Protein AF-A0A9W8HNP8-F1 (afdb_monomer_lite)

Sequence (176 aa):
RTLPKGCVAVSHQKARLRTKGNRPPKIVFPEDRLRREFYKNHPFETHRPRILMELTGKTNQDWKQLTDGTGQVTGENVIRYQYYLMQDKGMTKEAAYAQATQEFYAFRAREDAERKTAQQEARFYGARMLEKPFSARMLRLEEREIHRSTKVFIARAQEQQIRETAPDGLQPNVRK

InterPro domains:
  IPR016939 Small ribosomal subunit protein mS23, fungi [PF13741] (15-159)
  IPR016939 Small ribosomal subunit protein mS23, fungi [PTHR37799] (13-166)

pLDDT: mean 84.48, std 14.29, range [47.72, 97.44]

Structure (mmCIF, N/CA/C/O backbone):
data_AF-A0A9W8HNP8-F1
#
_entry.id   AF-A0A9W8HNP8-F1
#
loop_
_atom_site.group_PDB
_atom_site.id
_atom_site.type_symbol
_atom_site.label_atom_id
_atom_site.label_alt_id
_atom_site.label_comp_id
_atom_site.label_asym_id
_atom_site.label_entity_id
_atom_site.label_seq_id
_atom_site.pdbx_PDB_ins_code
_atom_site.Cartn_x
_atom_site.Cartn_y
_atom_site.Cartn_z
_atom_site.occupancy
_atom_site.B_iso_or_equiv
_atom_site.auth_seq_id
_atom_site.auth_comp_id
_atom_site.auth_asym_id
_atom_site.auth_atom_id
_atom_site.pdbx_PDB_model_num
ATOM 1 N N . ARG A 1 1 ? -17.323 72.710 15.951 1.00 51.88 1 ARG A N 1
ATOM 2 C CA . ARG A 1 1 ? -18.416 71.955 16.613 1.00 51.88 1 ARG A CA 1
ATOM 3 C C . ARG A 1 1 ? -17.807 70.705 17.233 1.00 51.88 1 ARG A C 1
ATOM 5 O O . ARG A 1 1 ? -17.457 69.795 16.497 1.00 51.88 1 ARG A O 1
ATOM 12 N N . THR A 1 2 ? -17.579 70.711 18.541 1.00 62.47 2 THR A N 1
ATOM 13 C CA . THR A 1 2 ? -17.063 69.567 19.308 1.00 62.47 2 THR A CA 1
ATOM 14 C C . THR A 1 2 ? -18.240 68.738 19.825 1.00 62.47 2 THR A C 1
ATOM 16 O O . THR A 1 2 ? -19.291 69.296 20.140 1.00 62.47 2 THR A O 1
ATOM 19 N N . LEU A 1 3 ? -18.107 67.410 19.835 1.00 59.16 3 LEU A N 1
ATOM 20 C CA . LEU A 1 3 ? -19.179 66.510 20.273 1.00 59.16 3 LEU A CA 1
ATOM 21 C C . LEU A 1 3 ? -19.422 66.648 21.792 1.00 59.16 3 LEU A C 1
ATOM 23 O O . LEU A 1 3 ? -18.463 66.875 22.536 1.00 59.16 3 LEU A O 1
ATOM 27 N N . PRO A 1 4 ? -20.679 66.528 22.263 1.00 69.06 4 PRO A N 1
ATOM 28 C CA . PRO A 1 4 ? -21.007 66.640 23.681 1.00 69.06 4 PRO A CA 1
ATOM 29 C C . PRO A 1 4 ? -20.374 65.513 24.512 1.00 69.06 4 PRO A C 1
ATOM 31 O O . PRO A 1 4 ? -20.173 64.390 24.041 1.00 69.06 4 PRO A O 1
ATOM 34 N N . LYS A 1 5 ? -20.045 65.828 25.773 1.00 61.38 5 LYS A N 1
ATOM 35 C CA . LYS A 1 5 ? -19.423 64.891 26.721 1.00 61.38 5 LYS A CA 1
ATOM 36 C C . LYS A 1 5 ? -20.360 63.698 26.952 1.00 61.38 5 LYS A C 1
ATOM 38 O O . LYS A 1 5 ? -21.488 63.886 27.391 1.00 61.38 5 LYS A O 1
ATOM 43 N N . GLY A 1 6 ? -19.878 62.493 26.647 1.00 63.00 6 GLY A N 1
ATOM 44 C CA . GLY A 1 6 ? -20.634 61.235 26.747 1.00 63.00 6 GLY A CA 1
ATOM 45 C C . GLY A 1 6 ? -20.846 60.509 25.413 1.00 63.00 6 GLY A C 1
ATOM 46 O O . GLY A 1 6 ? -21.219 59.340 25.416 1.00 63.00 6 GLY A O 1
ATOM 47 N N . CYS A 1 7 ? -20.562 61.147 24.273 1.00 56.31 7 CYS A N 1
ATOM 48 C CA . CYS A 1 7 ? -20.670 60.519 22.955 1.00 56.31 7 CYS A CA 1
ATOM 49 C C . CYS A 1 7 ? -19.296 60.034 22.464 1.00 56.31 7 CYS A C 1
ATOM 51 O O . CYS A 1 7 ? -18.402 60.842 22.214 1.00 56.31 7 CYS A O 1
ATOM 53 N N . VAL A 1 8 ? -19.126 58.720 22.289 1.00 63.69 8 VAL A N 1
ATOM 54 C CA . VAL A 1 8 ? -17.931 58.130 21.662 1.00 63.69 8 VAL A CA 1
ATOM 55 C C . VAL A 1 8 ? -18.172 58.011 20.157 1.00 63.69 8 VAL A C 1
ATOM 57 O O . VAL A 1 8 ? -19.185 57.456 19.734 1.00 63.69 8 VAL A O 1
ATOM 60 N N . ALA A 1 9 ? -17.248 58.509 19.331 1.00 61.91 9 ALA A N 1
ATOM 61 C CA . ALA A 1 9 ? -17.281 58.270 17.891 1.00 61.91 9 ALA A CA 1
ATOM 62 C C . ALA A 1 9 ? -17.007 56.781 17.621 1.00 61.91 9 ALA A C 1
ATOM 64 O O . ALA A 1 9 ? -15.861 56.331 17.657 1.00 61.91 9 ALA A O 1
ATOM 65 N N . VAL A 1 10 ? -18.058 55.997 17.375 1.00 61.81 10 VAL A N 1
ATOM 66 C CA . VAL A 1 10 ? -17.912 54.593 16.979 1.00 61.81 10 VAL A CA 1
ATOM 67 C C . VAL A 1 10 ? -17.443 54.563 15.530 1.00 61.81 10 VAL A C 1
ATOM 69 O O . VAL A 1 10 ? -18.212 54.735 14.587 1.00 61.81 10 VAL A O 1
ATOM 72 N N . SER A 1 11 ? -16.141 54.370 15.347 1.00 57.94 11 SER A N 1
ATOM 73 C CA . SER A 1 11 ? -15.571 54.100 14.035 1.00 57.94 11 SER A CA 1
ATOM 74 C C . SER A 1 11 ? -16.004 52.704 13.589 1.00 57.94 11 SER A C 1
ATOM 76 O O . SER A 1 11 ? -15.498 51.695 14.082 1.00 57.94 11 SER A O 1
ATOM 78 N N . HIS A 1 12 ? -16.939 52.625 12.641 1.00 59.22 12 HIS A N 1
ATOM 79 C CA . HIS A 1 12 ? -17.237 51.387 11.922 1.00 59.22 12 HIS A CA 1
ATOM 80 C C . HIS A 1 12 ? -16.091 51.067 10.953 1.00 59.22 12 HIS A C 1
ATOM 82 O O . HIS A 1 12 ? -16.259 51.089 9.732 1.00 59.22 12 HIS A O 1
ATOM 88 N N . GLN A 1 13 ? -14.896 50.770 11.472 1.00 59.38 13 GLN A N 1
ATOM 89 C CA . GLN A 1 13 ? -13.863 50.158 10.649 1.00 59.38 13 GLN A CA 1
ATOM 90 C C . GLN A 1 13 ? -14.415 48.823 10.144 1.00 59.38 13 GLN A C 1
ATOM 92 O O . GLN A 1 13 ? -14.560 47.858 10.895 1.00 59.38 13 GLN A O 1
ATOM 97 N N . LYS A 1 14 ? -14.700 48.759 8.839 1.00 56.78 14 LYS A N 1
ATOM 98 C CA . LYS A 1 14 ? -15.141 47.571 8.083 1.00 56.78 14 LYS A CA 1
ATOM 99 C C . LYS A 1 14 ? -14.114 46.418 8.088 1.00 56.78 14 LYS A C 1
ATOM 101 O O . LYS A 1 14 ? -14.190 45.521 7.257 1.00 56.78 14 LYS A O 1
ATOM 106 N N . ALA A 1 15 ? -13.164 46.397 9.020 1.00 56.59 15 ALA A N 1
ATOM 107 C CA . ALA A 1 15 ? -12.107 45.396 9.116 1.00 56.59 15 ALA A CA 1
ATOM 108 C C . ALA A 1 15 ? -12.637 43.982 9.431 1.00 56.59 15 ALA A C 1
ATOM 110 O O . ALA A 1 15 ? -11.960 42.997 9.148 1.00 56.59 15 ALA A O 1
ATOM 111 N N . ARG A 1 16 ? -13.855 43.859 9.983 1.00 60.16 16 ARG A N 1
ATOM 112 C CA . ARG A 1 16 ? -14.452 42.574 10.404 1.00 60.16 16 ARG A CA 1
ATOM 113 C C . ARG A 1 16 ? -15.658 42.112 9.577 1.00 60.16 16 ARG A C 1
ATOM 115 O O . ARG A 1 16 ? -16.236 41.080 9.889 1.00 60.16 16 ARG A O 1
ATOM 122 N N . LEU A 1 17 ? -16.005 42.810 8.494 1.00 60.88 17 LEU A N 1
ATOM 123 C CA . LEU A 1 17 ? -17.078 42.409 7.568 1.00 60.88 17 LEU A CA 1
ATOM 124 C C . LEU A 1 17 ? -16.547 41.611 6.367 1.00 60.88 17 LEU A C 1
ATOM 126 O O . LEU A 1 17 ? -17.122 41.651 5.282 1.00 60.88 17 LEU A O 1
ATOM 130 N N . ARG A 1 18 ? -15.451 40.857 6.533 1.00 63.75 18 ARG A N 1
ATOM 131 C CA . ARG A 1 18 ? -15.122 39.784 5.583 1.00 63.75 18 ARG A CA 1
ATOM 132 C C . ARG A 1 18 ? -16.099 38.643 5.834 1.00 63.75 18 ARG A C 1
ATOM 134 O O . ARG A 1 18 ? -15.772 37.669 6.508 1.00 63.75 18 ARG A O 1
ATOM 141 N N . THR A 1 19 ? -17.316 38.788 5.321 1.00 68.31 19 THR A N 1
ATOM 142 C CA . THR A 1 19 ? -18.253 37.676 5.223 1.00 68.31 19 THR A CA 1
ATOM 143 C C . THR A 1 19 ? -17.554 36.575 4.433 1.00 68.31 19 THR A C 1
ATOM 145 O O . THR A 1 19 ? -16.973 36.801 3.366 1.00 68.31 19 THR A O 1
ATOM 148 N N . LYS A 1 20 ? -17.500 35.374 5.012 1.00 70.06 20 LYS A N 1
ATOM 149 C CA . LYS A 1 20 ? -16.983 34.204 4.308 1.00 70.06 20 LYS A CA 1
ATOM 150 C C . LYS A 1 20 ? -17.897 34.038 3.095 1.00 70.06 20 LYS A C 1
ATOM 152 O O . LYS A 1 20 ? -19.082 33.795 3.279 1.00 70.06 20 LYS A O 1
ATOM 157 N N . GLY A 1 21 ? -17.375 34.281 1.890 1.00 78.38 21 GLY A N 1
ATOM 158 C CA . GLY A 1 21 ? -18.187 34.226 0.671 1.00 78.38 21 GLY A CA 1
ATOM 159 C C . GLY A 1 21 ? -18.950 32.902 0.579 1.00 78.38 21 GLY A C 1
ATOM 160 O O . GLY A 1 21 ? -18.471 31.909 1.131 1.00 78.38 21 GLY A O 1
ATOM 161 N N . ASN A 1 22 ? -20.101 32.907 -0.102 1.00 84.00 22 ASN A N 1
ATOM 162 C CA . ASN A 1 22 ? -21.033 31.779 -0.254 1.00 84.00 22 ASN A CA 1
ATOM 163 C C . ASN A 1 22 ? -20.384 30.574 -0.959 1.00 84.00 22 ASN A C 1
ATOM 165 O O . ASN A 1 22 ? -20.667 30.269 -2.113 1.00 84.00 22 ASN A O 1
ATOM 169 N N . ARG A 1 23 ? -19.463 29.903 -0.272 1.00 88.06 23 ARG A N 1
ATOM 170 C CA . ARG A 1 23 ? -18.771 28.704 -0.724 1.00 88.06 23 ARG A CA 1
ATOM 171 C C . ARG A 1 23 ? -19.275 27.533 0.108 1.00 88.06 23 ARG A C 1
ATOM 173 O O . ARG A 1 23 ? -19.346 27.674 1.333 1.00 88.06 23 ARG A O 1
ATOM 180 N N . PRO A 1 24 ? -19.580 26.388 -0.519 1.00 92.69 24 PRO A N 1
ATOM 181 C CA . PRO A 1 24 ? -19.942 25.196 0.228 1.00 92.69 24 PRO A CA 1
ATOM 182 C C . PRO A 1 24 ? -18.811 24.816 1.202 1.00 92.69 24 PRO A C 1
ATOM 184 O O . PRO A 1 24 ? -17.628 25.041 0.902 1.00 92.69 24 PRO A O 1
ATOM 187 N N . PRO A 1 25 ? -19.142 24.281 2.390 1.00 90.44 25 PRO A N 1
ATOM 188 C CA . PRO A 1 25 ? -18.138 23.827 3.340 1.00 90.44 25 PRO A CA 1
ATOM 189 C C . PRO A 1 25 ? -17.341 22.654 2.758 1.00 90.44 25 PRO A C 1
ATOM 191 O O . PRO A 1 25 ? -17.835 21.876 1.946 1.00 90.44 25 PRO A O 1
ATOM 194 N N . LYS A 1 26 ? -16.085 22.519 3.191 1.00 92.75 26 LYS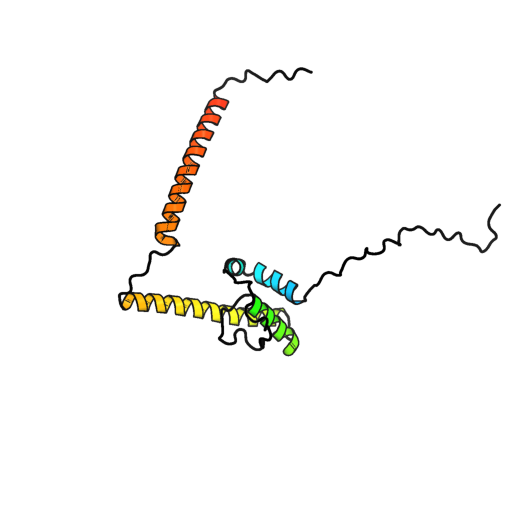 A N 1
ATOM 195 C CA . LYS A 1 26 ? -15.262 21.362 2.828 1.00 92.75 26 LYS A CA 1
ATOM 196 C C . LYS A 1 26 ? -15.781 20.132 3.570 1.00 92.75 26 LYS A C 1
ATOM 198 O O . LYS A 1 26 ? -15.916 20.185 4.791 1.00 92.75 26 LYS A O 1
ATOM 203 N N . ILE A 1 27 ? -16.017 19.048 2.841 1.00 95.31 27 ILE A N 1
ATOM 204 C CA . ILE A 1 27 ? -16.351 17.744 3.416 1.00 95.31 27 ILE A CA 1
ATOM 205 C C . ILE A 1 27 ? -15.046 17.136 3.935 1.00 95.31 27 ILE A C 1
ATOM 207 O O . ILE A 1 27 ? -14.077 17.026 3.185 1.00 95.31 27 ILE A O 1
ATOM 211 N N . VAL A 1 28 ? -14.996 16.824 5.228 1.00 95.88 28 VAL A N 1
ATOM 212 C CA . VAL A 1 28 ? -13.820 16.244 5.884 1.00 95.88 28 VAL A CA 1
ATOM 213 C C . VAL A 1 28 ? -14.286 15.071 6.719 1.00 95.88 28 VAL A C 1
ATOM 215 O O . VAL A 1 28 ? -15.169 15.229 7.562 1.00 95.88 28 VAL A O 1
ATOM 218 N N . PHE A 1 29 ? -13.657 13.924 6.504 1.00 94.56 29 PHE A N 1
ATOM 219 C CA . PHE A 1 29 ? -13.944 12.710 7.246 1.00 94.56 29 PHE A CA 1
ATOM 220 C C . PHE A 1 29 ? -12.843 12.447 8.285 1.00 94.56 29 PHE A C 1
ATOM 222 O O . PHE A 1 29 ? -11.669 12.740 8.021 1.00 94.56 29 PHE A O 1
ATOM 229 N N . PRO A 1 30 ? -13.166 11.916 9.479 1.00 91.62 30 PRO A N 1
ATOM 230 C CA . PRO A 1 30 ? -12.145 11.550 10.463 1.00 91.62 30 PRO A CA 1
ATOM 231 C C . PRO A 1 30 ? -11.139 10.521 9.911 1.00 91.62 30 PRO A C 1
ATOM 233 O O . PRO A 1 30 ? -9.949 10.583 10.229 1.00 91.62 30 PRO A O 1
ATOM 236 N N . GLU A 1 31 ? -11.584 9.644 9.012 1.00 94.31 31 GLU A N 1
ATOM 237 C CA . GLU A 1 31 ? -10.788 8.615 8.343 1.00 94.31 31 GLU A CA 1
ATOM 238 C C . GLU A 1 31 ? -9.721 9.204 7.411 1.00 94.31 31 GLU A C 1
ATOM 240 O O . GLU A 1 31 ? -8.684 8.579 7.206 1.00 94.31 31 GLU A O 1
ATOM 245 N N . ASP A 1 32 ? -9.897 10.426 6.891 1.00 96.19 32 ASP A N 1
ATOM 246 C CA . ASP A 1 32 ? -8.915 11.055 5.992 1.00 96.19 32 ASP A CA 1
ATOM 247 C C . ASP A 1 32 ? -7.547 11.230 6.658 1.00 96.19 32 ASP A C 1
ATOM 249 O O . ASP A 1 32 ? -6.508 11.180 5.995 1.00 96.19 32 ASP A O 1
ATOM 253 N N . ARG A 1 33 ? -7.530 11.420 7.983 1.00 94.94 33 ARG A N 1
ATOM 254 C CA . ARG A 1 33 ? -6.287 11.492 8.762 1.00 94.94 33 ARG A CA 1
ATOM 255 C C . ARG A 1 33 ? -5.607 10.126 8.834 1.00 94.94 33 ARG A C 1
ATOM 257 O O . ARG A 1 33 ? -4.407 10.043 8.585 1.00 94.94 33 ARG A O 1
ATOM 264 N N . LEU A 1 34 ? -6.384 9.073 9.089 1.00 95.69 34 LEU A N 1
ATOM 265 C CA . LEU A 1 34 ? -5.900 7.690 9.125 1.00 95.69 34 LEU A CA 1
ATOM 266 C C . LEU A 1 34 ? -5.363 7.257 7.757 1.00 95.69 34 LEU A C 1
ATOM 268 O O . LEU A 1 34 ? -4.294 6.657 7.681 1.00 95.69 34 LEU A O 1
ATOM 272 N N . ARG A 1 35 ? -6.032 7.651 6.662 1.00 95.81 35 ARG A N 1
ATOM 273 C CA . ARG A 1 35 ? -5.558 7.395 5.292 1.00 95.81 35 ARG A CA 1
ATOM 274 C C . ARG A 1 35 ? -4.166 7.956 5.050 1.00 95.81 35 ARG A C 1
ATOM 276 O O . ARG A 1 35 ? -3.292 7.245 4.561 1.00 95.81 35 ARG A O 1
ATOM 283 N N . ARG A 1 36 ? -3.947 9.223 5.409 1.00 95.94 36 ARG A N 1
ATOM 284 C CA . ARG A 1 36 ? -2.644 9.882 5.223 1.00 95.94 36 ARG A CA 1
ATOM 285 C C . ARG A 1 36 ? -1.534 9.173 5.987 1.00 95.94 36 ARG A C 1
ATOM 287 O O . ARG A 1 36 ? -0.448 9.008 5.447 1.00 95.94 36 ARG A O 1
ATOM 294 N N . GLU A 1 37 ? -1.802 8.760 7.218 1.00 95.38 37 GLU A N 1
ATOM 295 C CA . GLU A 1 37 ? -0.826 8.055 8.052 1.00 95.38 37 GLU A CA 1
ATOM 296 C C . GLU A 1 37 ? -0.530 6.652 7.514 1.00 95.38 37 GLU A C 1
ATOM 298 O O . GLU A 1 37 ? 0.635 6.284 7.369 1.00 95.38 37 GLU A O 1
ATOM 303 N N . PHE A 1 38 ? -1.567 5.904 7.127 1.00 96.38 38 PHE A N 1
ATOM 304 C CA . PHE A 1 38 ? -1.421 4.553 6.597 1.00 96.38 38 PHE A CA 1
ATOM 305 C C . PHE A 1 38 ? -0.568 4.518 5.321 1.00 96.38 38 PHE A C 1
ATOM 307 O O . PHE A 1 38 ? 0.421 3.786 5.271 1.00 96.38 38 PHE A O 1
ATOM 314 N N . TYR A 1 39 ? -0.897 5.333 4.310 1.00 96.19 39 TYR A N 1
ATOM 315 C CA . TYR A 1 39 ? -0.156 5.345 3.038 1.00 96.19 39 TYR A CA 1
ATOM 316 C C . TYR A 1 39 ? 1.225 5.996 3.146 1.00 96.19 39 TYR A C 1
ATOM 318 O O . TYR A 1 39 ? 2.102 5.695 2.339 1.00 96.19 39 TYR A O 1
ATOM 326 N N . LYS A 1 40 ? 1.451 6.849 4.154 1.00 96.38 40 LYS A N 1
ATOM 327 C CA . LYS A 1 40 ? 2.795 7.349 4.469 1.00 96.38 40 LYS A CA 1
ATOM 328 C C . LYS A 1 40 ? 3.703 6.219 4.955 1.00 96.38 40 LYS A C 1
ATOM 330 O O . LYS A 1 40 ? 4.856 6.155 4.545 1.00 96.38 40 LYS A O 1
ATOM 335 N N . ASN A 1 41 ? 3.177 5.334 5.799 1.00 95.75 41 ASN A N 1
ATOM 336 C CA . ASN A 1 41 ? 3.924 4.192 6.324 1.00 95.75 41 ASN A CA 1
ATOM 337 C C . ASN A 1 41 ? 4.046 3.053 5.291 1.00 95.75 41 ASN A C 1
ATOM 339 O O . ASN A 1 41 ? 5.026 2.315 5.312 1.00 95.75 41 ASN A O 1
ATOM 343 N N . HIS A 1 42 ? 3.090 2.942 4.358 1.00 95.62 42 HIS A N 1
ATOM 344 C CA . HIS A 1 42 ? 3.022 1.881 3.344 1.00 95.62 42 HIS A CA 1
ATOM 345 C C . HIS A 1 42 ? 3.026 2.434 1.907 1.00 95.62 42 HIS A C 1
ATOM 347 O O . HIS A 1 42 ? 2.028 2.312 1.188 1.00 95.62 42 HIS A O 1
ATOM 353 N N . PRO A 1 43 ? 4.146 3.001 1.427 1.00 95.75 43 PRO A N 1
ATOM 354 C CA . PRO A 1 43 ? 4.204 3.603 0.094 1.00 95.75 43 PRO A CA 1
ATOM 355 C C . PRO A 1 43 ? 3.934 2.593 -1.032 1.00 95.75 43 PRO A C 1
ATOM 357 O O . PRO A 1 43 ? 3.366 2.943 -2.068 1.00 95.75 43 PRO A O 1
ATOM 360 N N . PHE A 1 44 ? 4.291 1.320 -0.840 1.00 92.62 44 PHE A N 1
ATOM 361 C CA . PHE A 1 44 ? 4.074 0.271 -1.840 1.00 92.62 44 PHE A CA 1
ATOM 362 C C . PHE A 1 44 ? 2.615 -0.176 -1.965 1.00 92.62 44 PHE A C 1
ATOM 364 O O . PHE A 1 44 ? 2.233 -0.672 -3.022 1.00 92.62 44 PHE A O 1
ATOM 371 N N . GLU A 1 45 ? 1.767 0.068 -0.963 1.00 93.00 45 GLU A N 1
ATOM 372 C CA . GLU A 1 45 ? 0.329 -0.194 -1.108 1.00 93.00 45 GLU A CA 1
ATOM 373 C C . GLU A 1 45 ? -0.333 0.797 -2.072 1.00 93.00 45 GLU A C 1
ATOM 375 O O . GLU A 1 45 ? -1.287 0.441 -2.758 1.00 93.00 45 GLU A O 1
ATOM 380 N N . THR A 1 46 ? 0.228 1.999 -2.233 1.00 91.56 46 THR A N 1
ATOM 381 C CA . THR A 1 46 ? -0.194 2.955 -3.272 1.00 91.56 46 THR A CA 1
ATOM 382 C C . THR A 1 46 ? 0.087 2.439 -4.687 1.00 91.56 46 THR A C 1
ATOM 384 O O . THR A 1 46 ? -0.619 2.796 -5.625 1.00 91.56 46 THR A O 1
ATOM 387 N N . HIS A 1 47 ? 1.103 1.588 -4.857 1.00 92.62 47 HIS A N 1
ATOM 388 C CA . HIS A 1 47 ? 1.474 1.033 -6.163 1.00 92.62 47 HIS A CA 1
ATOM 389 C C . HIS A 1 47 ? 0.568 -0.134 -6.586 1.00 92.62 47 HIS A C 1
ATOM 391 O O . HIS A 1 47 ? 0.587 -0.537 -7.750 1.00 92.62 47 HIS A O 1
ATOM 397 N N . ARG A 1 48 ? -0.222 -0.700 -5.662 1.00 91.06 48 ARG A N 1
ATOM 398 C CA . ARG A 1 48 ? -1.173 -1.770 -5.977 1.00 91.06 48 ARG A CA 1
ATOM 399 C C . ARG A 1 48 ? -2.331 -1.181 -6.797 1.00 91.06 48 ARG A C 1
ATOM 401 O O . ARG A 1 48 ? -2.967 -0.230 -6.340 1.00 91.06 48 ARG A O 1
ATOM 408 N N . PRO A 1 49 ? -2.639 -1.724 -7.989 1.00 92.06 49 PRO A N 1
ATOM 409 C CA . PRO A 1 49 ? -3.729 -1.208 -8.809 1.00 92.06 49 PRO A CA 1
ATOM 410 C C . PRO A 1 49 ? -5.073 -1.405 -8.100 1.00 92.06 49 PRO A C 1
ATOM 412 O O . PRO A 1 49 ? -5.326 -2.455 -7.511 1.00 92.06 49 PRO A O 1
ATOM 415 N N . ARG A 1 50 ? -5.945 -0.393 -8.172 1.00 87.75 50 ARG A N 1
ATOM 416 C CA . ARG A 1 50 ? -7.286 -0.410 -7.574 1.00 87.75 50 ARG A CA 1
ATOM 417 C C . ARG A 1 50 ? -8.328 0.041 -8.589 1.00 87.75 50 ARG A C 1
ATOM 419 O O . ARG A 1 50 ? -8.095 0.978 -9.347 1.00 87.75 50 ARG A O 1
ATOM 426 N N . ILE A 1 51 ? -9.485 -0.613 -8.568 1.00 87.88 51 ILE A N 1
ATOM 427 C CA . ILE A 1 51 ? -10.648 -0.236 -9.374 1.00 87.88 51 ILE A CA 1
ATOM 428 C C . ILE A 1 51 ? -11.475 0.764 -8.561 1.00 87.88 51 ILE A C 1
ATOM 430 O O . ILE A 1 51 ? -11.826 0.483 -7.418 1.00 87.88 51 ILE A O 1
ATOM 434 N N . LEU A 1 52 ? -11.756 1.932 -9.144 1.00 87.00 52 LEU A N 1
ATOM 435 C CA . LEU A 1 52 ? -12.562 2.996 -8.523 1.00 87.00 52 LEU A CA 1
ATOM 436 C C . LEU A 1 52 ? -14.029 2.978 -8.971 1.00 87.00 52 LEU A C 1
ATOM 438 O O . LEU A 1 52 ? -14.847 3.717 -8.437 1.00 87.00 52 LEU A O 1
ATOM 442 N N . MET A 1 53 ? -14.350 2.172 -9.982 1.00 89.19 53 MET A N 1
ATOM 443 C CA . MET A 1 53 ? -15.698 2.060 -10.522 1.00 89.19 53 MET A CA 1
ATOM 444 C C . MET A 1 53 ? -16.570 1.225 -9.581 1.00 89.19 53 MET A C 1
ATOM 446 O O . MET A 1 53 ? -16.267 0.062 -9.317 1.00 89.19 53 MET A O 1
ATOM 450 N N . GLU A 1 54 ? -17.658 1.816 -9.096 1.00 85.19 54 GLU A N 1
ATOM 451 C CA . GLU A 1 54 ? -18.643 1.133 -8.260 1.00 85.19 54 GLU A CA 1
ATOM 452 C C . GLU A 1 54 ? -19.668 0.399 -9.136 1.00 85.19 54 GLU A C 1
ATOM 454 O O . GLU A 1 54 ? -20.227 0.977 -10.065 1.00 85.19 54 GLU A O 1
ATOM 459 N N . LEU A 1 55 ? -19.915 -0.883 -8.843 1.00 81.94 55 LEU A N 1
ATOM 460 C CA . LEU A 1 55 ? -20.839 -1.729 -9.616 1.00 81.94 55 LEU A CA 1
ATOM 461 C C . LEU A 1 55 ? -22.277 -1.688 -9.078 1.00 81.94 55 LEU A C 1
ATOM 463 O O . LEU A 1 55 ? -23.222 -1.593 -9.852 1.00 81.94 55 LEU A O 1
ATOM 467 N N . THR A 1 56 ? -22.448 -1.768 -7.754 1.00 76.50 56 THR A N 1
ATOM 468 C CA . THR A 1 56 ? -23.765 -2.023 -7.131 1.00 76.50 56 THR A CA 1
ATOM 469 C C . THR A 1 56 ? -24.200 -0.911 -6.170 1.00 76.50 56 THR A C 1
ATOM 471 O O . THR A 1 56 ? -25.275 -1.004 -5.587 1.00 76.50 56 THR A O 1
ATOM 474 N N . GLY A 1 57 ? -23.379 0.129 -5.957 1.00 72.94 57 GLY A N 1
ATOM 475 C CA . GLY A 1 57 ? -23.666 1.258 -5.049 1.00 72.94 57 GLY A CA 1
ATOM 476 C C . GLY A 1 57 ? -23.945 0.878 -3.583 1.00 72.94 57 GLY A C 1
ATOM 477 O O . GLY A 1 57 ? -24.310 1.730 -2.776 1.00 72.94 57 GLY A O 1
ATOM 478 N N . LYS A 1 58 ? -23.818 -0.406 -3.223 1.00 66.88 58 LYS A N 1
ATOM 479 C CA .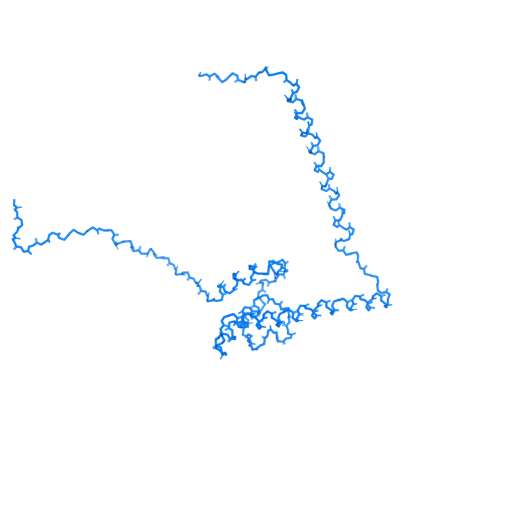 LYS A 1 58 ? -24.014 -0.930 -1.872 1.00 66.88 58 LYS A CA 1
ATOM 480 C C . LYS A 1 58 ? -22.658 -1.016 -1.183 1.00 66.88 58 LYS A C 1
ATOM 482 O O . LYS A 1 58 ? -21.836 -1.850 -1.549 1.00 66.88 58 LYS A O 1
ATOM 487 N N . THR A 1 59 ? -22.474 -0.174 -0.170 1.00 62.50 59 THR A N 1
ATOM 488 C CA . THR A 1 59 ? -21.212 -0.022 0.583 1.00 62.50 59 THR A CA 1
ATOM 489 C C . THR A 1 59 ? -21.352 -0.445 2.050 1.00 62.50 59 THR A C 1
ATOM 491 O O . THR A 1 59 ? -20.425 -0.278 2.838 1.00 62.50 59 THR A O 1
ATOM 494 N N . ASN A 1 60 ? -22.502 -1.001 2.447 1.00 60.62 60 ASN A N 1
ATOM 495 C CA . ASN A 1 60 ? -22.698 -1.504 3.807 1.00 60.62 60 ASN A CA 1
ATOM 496 C C . ASN A 1 60 ? -21.981 -2.849 3.965 1.00 60.62 60 ASN A C 1
ATOM 498 O O . ASN A 1 60 ? -22.587 -3.904 3.800 1.00 60.62 60 ASN A O 1
ATOM 502 N N . GLN A 1 61 ? -20.678 -2.780 4.224 1.00 71.62 61 GLN A N 1
ATOM 503 C CA . GLN A 1 61 ? -19.888 -3.885 4.752 1.00 71.62 61 GLN A CA 1
ATOM 504 C C . GLN A 1 61 ? -19.793 -3.743 6.270 1.00 71.62 61 GLN A C 1
ATOM 506 O O . GLN A 1 61 ? -19.583 -2.642 6.791 1.00 71.62 61 GLN A O 1
ATOM 511 N N . ASP A 1 62 ? -19.956 -4.862 6.968 1.00 79.12 62 ASP A N 1
ATOM 512 C CA . ASP A 1 62 ? -19.792 -4.928 8.412 1.00 79.12 62 ASP A CA 1
ATOM 513 C C . ASP A 1 62 ? -18.295 -4.989 8.728 1.00 79.12 62 ASP A C 1
ATOM 515 O O . ASP A 1 62 ? -17.663 -6.035 8.638 1.00 79.12 62 ASP A O 1
ATOM 519 N N . TRP A 1 63 ? -17.709 -3.870 9.154 1.00 84.50 63 TRP A N 1
ATOM 520 C CA . TRP A 1 63 ? -16.271 -3.757 9.453 1.00 84.50 63 TRP A CA 1
ATOM 521 C C . TRP A 1 63 ? -15.842 -4.457 10.754 1.00 84.50 63 TRP A C 1
ATOM 523 O O . TRP A 1 63 ? -14.911 -4.012 11.417 1.00 84.50 63 TRP A O 1
ATOM 533 N N . LYS A 1 64 ? -16.517 -5.545 11.143 1.00 86.44 64 LYS A N 1
ATOM 534 C CA . LYS A 1 64 ? -16.184 -6.350 12.330 1.00 86.44 64 LYS A CA 1
ATOM 535 C C . LYS A 1 64 ? -14.895 -7.145 12.150 1.00 86.44 64 LYS A C 1
ATOM 537 O O . LYS A 1 64 ? -14.249 -7.487 13.139 1.00 86.44 64 LYS A O 1
ATOM 542 N N . GLN A 1 65 ? -14.553 -7.450 10.903 1.00 86.69 65 GLN A N 1
ATOM 543 C CA . GLN A 1 65 ? -13.345 -8.152 10.491 1.00 86.69 65 GLN A CA 1
ATOM 544 C C . GLN A 1 65 ? -12.677 -7.369 9.357 1.00 86.69 65 GLN A C 1
ATOM 546 O O . GLN A 1 65 ? -13.317 -6.559 8.684 1.00 86.69 65 GLN A O 1
ATOM 551 N N . LEU A 1 66 ? -11.387 -7.615 9.120 1.00 86.88 66 LEU A N 1
ATOM 552 C CA . LEU A 1 66 ? -10.659 -6.967 8.026 1.00 86.88 66 LEU A CA 1
ATOM 553 C C . LEU A 1 66 ? -11.171 -7.382 6.630 1.00 86.88 66 LEU A C 1
ATOM 555 O O . LEU A 1 66 ? -11.039 -6.633 5.655 1.00 86.88 66 LEU A O 1
ATOM 559 N N . THR A 1 67 ? -11.715 -8.592 6.513 1.00 84.00 67 THR A N 1
ATOM 560 C CA . THR A 1 67 ? -12.253 -9.133 5.267 1.00 84.00 67 THR A CA 1
ATOM 561 C C . THR A 1 67 ? -13.411 -10.076 5.545 1.00 84.00 67 THR A C 1
ATOM 563 O O . THR A 1 67 ? -13.320 -10.927 6.423 1.00 84.00 67 THR A O 1
ATOM 566 N N . ASP A 1 68 ? -14.453 -9.975 4.726 1.00 76.50 68 ASP A N 1
ATOM 567 C CA . ASP A 1 68 ? -15.582 -10.911 4.727 1.00 76.50 68 ASP A CA 1
ATOM 568 C C . ASP A 1 68 ? -15.291 -12.159 3.865 1.00 76.50 68 ASP A C 1
ATOM 570 O O . ASP A 1 68 ? -16.187 -12.924 3.517 1.00 76.50 68 ASP A O 1
ATOM 574 N N . GLY A 1 69 ? -14.034 -12.340 3.436 1.00 75.56 69 GLY A N 1
ATOM 575 C CA . GLY A 1 69 ? -13.612 -13.381 2.492 1.00 75.56 69 GLY A CA 1
ATOM 576 C C . GLY A 1 69 ? -13.946 -13.067 1.030 1.00 75.56 69 GLY A C 1
ATOM 577 O O . GLY A 1 69 ? -13.460 -13.742 0.124 1.00 75.56 69 GLY A O 1
ATOM 578 N N . THR A 1 70 ? -14.733 -12.021 0.774 1.00 71.38 70 THR A N 1
ATOM 579 C CA . THR A 1 70 ? -15.080 -11.571 -0.575 1.00 71.38 70 THR A CA 1
ATOM 580 C C . THR A 1 70 ? -14.208 -10.395 -1.006 1.00 71.38 70 THR A C 1
ATOM 582 O O . THR A 1 70 ? -14.246 -9.323 -0.403 1.00 71.38 70 THR A O 1
ATOM 585 N N . GLY A 1 71 ? -13.472 -10.570 -2.103 1.00 77.94 71 GLY A N 1
ATOM 586 C CA . GLY A 1 71 ? -12.699 -9.502 -2.737 1.00 77.94 71 GLY A CA 1
ATOM 587 C C . GLY A 1 71 ? -11.284 -9.321 -2.185 1.00 77.94 71 GLY A C 1
ATOM 588 O O . GLY A 1 71 ? -10.816 -10.046 -1.311 1.00 77.94 71 GLY A O 1
ATOM 589 N N . GLN A 1 72 ? -10.565 -8.357 -2.758 1.00 85.31 72 GLN A N 1
ATOM 590 C CA . GLN A 1 72 ? -9.184 -8.066 -2.382 1.00 85.31 72 GLN A CA 1
ATOM 591 C C . GLN A 1 72 ? -9.136 -7.163 -1.151 1.00 85.31 72 GLN A C 1
ATOM 593 O O . GLN A 1 72 ? -9.826 -6.144 -1.087 1.00 85.31 72 GLN A O 1
ATOM 598 N N . VAL A 1 73 ? -8.255 -7.488 -0.206 1.00 90.25 73 VAL A N 1
ATOM 599 C CA . VAL A 1 73 ? -7.983 -6.611 0.935 1.00 90.25 73 VAL A CA 1
ATOM 600 C C . VAL A 1 73 ? -7.152 -5.418 0.471 1.00 90.25 73 VAL A C 1
ATOM 602 O O . VAL A 1 73 ? -6.073 -5.561 -0.116 1.00 90.25 73 VAL A O 1
ATOM 605 N N . THR A 1 74 ? -7.678 -4.223 0.730 1.00 91.19 74 THR A N 1
ATOM 606 C CA . THR A 1 74 ? -7.026 -2.949 0.408 1.00 91.19 74 THR A CA 1
ATOM 607 C C . THR A 1 74 ? -6.693 -2.178 1.678 1.00 91.19 74 THR A C 1
ATOM 609 O O . THR A 1 74 ? -7.241 -2.460 2.742 1.00 91.19 74 THR A O 1
ATOM 612 N N . GLY A 1 75 ? -5.847 -1.151 1.563 1.00 92.62 75 GLY A N 1
ATOM 613 C CA . GLY A 1 75 ? -5.589 -0.243 2.682 1.00 92.62 75 GLY A CA 1
ATOM 614 C C . GLY A 1 75 ? -6.865 0.396 3.239 1.00 92.62 75 GLY A C 1
ATOM 615 O O . GLY A 1 75 ? -6.965 0.606 4.442 1.00 92.62 75 GLY A O 1
ATOM 616 N N . GLU A 1 76 ? -7.881 0.638 2.400 1.00 91.69 76 GLU A N 1
ATOM 617 C CA . GLU A 1 76 ? -9.161 1.192 2.867 1.00 91.69 76 GLU A CA 1
ATOM 618 C C . GLU A 1 76 ? -9.851 0.264 3.876 1.00 91.69 76 GLU A C 1
ATOM 620 O O . GLU A 1 76 ? -10.375 0.754 4.871 1.00 91.69 76 GLU A O 1
ATOM 625 N N . ASN A 1 77 ? -9.770 -1.056 3.688 1.00 92.19 77 ASN A N 1
ATOM 626 C CA . ASN A 1 77 ? -10.325 -2.023 4.635 1.00 92.19 77 ASN A CA 1
ATOM 627 C C . ASN A 1 77 ? -9.622 -1.909 5.993 1.00 92.19 77 ASN A C 1
ATOM 629 O O . ASN A 1 77 ? -10.282 -1.912 7.024 1.00 92.19 77 ASN A O 1
ATOM 633 N N . VAL A 1 78 ? -8.294 -1.733 5.994 1.00 94.62 78 VAL A N 1
ATOM 634 C CA . VAL A 1 78 ? -7.497 -1.547 7.220 1.00 94.62 78 VAL A CA 1
ATOM 635 C C . VAL A 1 78 ? -7.920 -0.277 7.952 1.00 94.62 78 VAL A C 1
ATOM 637 O O . VAL A 1 78 ? -8.116 -0.297 9.162 1.00 94.62 78 VAL A O 1
ATOM 640 N N . ILE A 1 79 ? -8.101 0.824 7.222 1.00 95.12 79 ILE A N 1
ATOM 641 C CA . ILE A 1 79 ? -8.497 2.121 7.786 1.00 95.12 79 ILE A CA 1
ATOM 642 C C . ILE A 1 79 ? -9.917 2.063 8.362 1.00 95.12 79 ILE A C 1
ATOM 644 O O . ILE A 1 79 ? -10.164 2.583 9.451 1.00 95.12 79 ILE A O 1
ATOM 648 N N . ARG A 1 80 ? -10.850 1.420 7.653 1.00 93.19 80 ARG A N 1
ATOM 649 C CA . ARG A 1 80 ? -12.233 1.228 8.109 1.00 93.19 80 ARG A CA 1
ATOM 650 C C . ARG A 1 80 ? -12.300 0.314 9.327 1.00 93.19 80 ARG A C 1
ATOM 652 O O . ARG A 1 80 ? -12.973 0.656 10.294 1.00 93.19 80 ARG A O 1
ATOM 659 N N . TYR A 1 81 ? -11.542 -0.778 9.313 1.00 94.25 81 TYR A N 1
ATOM 660 C CA . TYR A 1 81 ? -11.421 -1.690 10.444 1.00 94.25 81 TYR A CA 1
ATOM 661 C C . TYR A 1 81 ? -10.800 -1.000 11.665 1.00 94.25 81 TYR A C 1
ATOM 663 O O . TYR A 1 81 ? -11.355 -1.059 12.758 1.0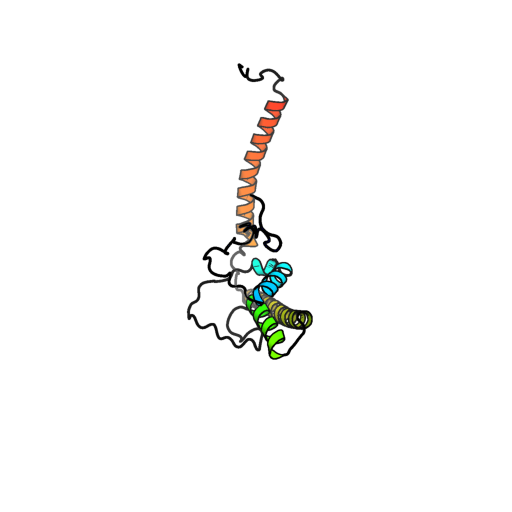0 94.25 81 TYR A O 1
ATOM 671 N N . GLN A 1 82 ? -9.717 -0.240 11.480 1.00 95.56 82 GLN A N 1
ATOM 672 C CA . GLN A 1 82 ? -9.121 0.583 12.535 1.00 95.56 82 GLN A CA 1
ATOM 673 C C . GLN A 1 82 ? -10.142 1.571 13.116 1.00 95.56 82 GLN A C 1
ATOM 675 O O . GLN A 1 82 ? -10.249 1.699 14.334 1.00 95.56 82 GLN A O 1
ATOM 680 N N . TYR A 1 83 ? -10.901 2.262 12.261 1.00 94.94 83 TYR A N 1
ATOM 681 C CA . TYR A 1 83 ? -11.937 3.191 12.707 1.00 94.94 83 TYR A CA 1
ATOM 682 C C . TYR A 1 83 ? -13.033 2.478 13.512 1.00 94.94 83 TYR A C 1
ATOM 684 O O . TYR A 1 83 ? -13.428 2.971 14.567 1.00 94.94 83 TYR A O 1
ATOM 692 N N . TYR A 1 84 ? -13.463 1.293 13.075 1.00 94.38 84 TYR A N 1
ATOM 693 C CA . TYR A 1 84 ? -14.408 0.458 13.813 1.00 94.38 84 TYR A CA 1
ATOM 694 C C . TYR A 1 84 ? -13.869 0.050 15.195 1.00 94.38 84 TYR A C 1
ATOM 696 O O . TYR A 1 84 ? -14.562 0.238 16.192 1.00 94.38 84 TYR A O 1
ATOM 704 N N . LEU A 1 85 ? -12.615 -0.409 15.292 1.00 94.94 85 LEU A N 1
ATOM 705 C CA . LEU A 1 85 ? -11.977 -0.743 16.576 1.00 94.94 85 LEU A CA 1
ATOM 706 C C . LEU A 1 85 ? -11.918 0.461 17.531 1.00 94.94 85 LEU A C 1
ATOM 708 O O . LEU A 1 85 ? -12.065 0.306 18.744 1.00 94.94 85 LEU A O 1
ATOM 712 N N . MET A 1 86 ? -11.728 1.668 16.995 1.00 95.25 86 MET A N 1
ATOM 713 C CA . MET A 1 86 ? -11.735 2.895 17.792 1.00 95.25 86 MET A CA 1
ATOM 714 C C . MET A 1 86 ? -13.139 3.274 18.281 1.00 95.25 86 MET A C 1
ATOM 716 O O . MET A 1 86 ? -13.273 3.712 19.419 1.00 95.25 86 MET A O 1
ATOM 720 N N . GLN A 1 87 ? -14.171 3.141 17.438 1.00 93.06 87 GLN A N 1
ATOM 721 C CA . GLN A 1 87 ? -15.540 3.547 17.784 1.00 93.06 87 GLN A CA 1
ATOM 722 C C . GLN A 1 87 ? -16.262 2.519 18.662 1.00 93.06 87 GLN A C 1
ATOM 724 O O . GLN A 1 87 ? -16.838 2.891 19.677 1.00 93.06 87 GLN A O 1
ATOM 729 N N . ASP A 1 88 ? -16.231 1.241 18.280 1.00 92.25 88 ASP A N 1
ATOM 730 C CA . ASP A 1 88 ? -17.032 0.186 18.914 1.00 92.25 88 ASP A CA 1
ATOM 731 C C . ASP A 1 88 ? -16.333 -0.403 20.145 1.00 92.25 88 ASP A C 1
ATOM 733 O O . ASP A 1 88 ? -16.937 -0.575 21.200 1.00 92.25 88 ASP A O 1
ATOM 737 N N . LYS A 1 89 ? -15.020 -0.657 20.042 1.00 89.56 89 LYS A N 1
ATOM 738 C CA . LYS A 1 89 ? -14.225 -1.235 21.141 1.00 89.56 89 LYS A CA 1
ATOM 739 C C . LYS A 1 89 ? -13.541 -0.186 22.020 1.00 89.56 89 LYS A C 1
ATOM 741 O O . LYS A 1 89 ? -12.893 -0.553 22.997 1.00 89.56 89 LYS A O 1
ATOM 746 N N . GLY A 1 90 ? -13.636 1.099 21.670 1.00 93.31 90 GLY A N 1
ATOM 747 C CA . GLY A 1 90 ? -13.016 2.192 22.426 1.00 93.31 90 GLY A CA 1
ATOM 748 C C . GLY A 1 90 ? -11.486 2.122 22.493 1.00 93.31 90 GLY A C 1
ATOM 749 O O . GLY A 1 90 ? -10.885 2.642 23.432 1.00 93.31 90 GLY A O 1
ATOM 750 N N . MET A 1 91 ? -10.837 1.449 21.537 1.00 94.50 91 MET A N 1
ATOM 751 C CA . MET A 1 91 ? -9.382 1.291 21.540 1.00 94.50 91 MET A CA 1
ATOM 752 C C . MET A 1 91 ? -8.665 2.614 21.258 1.00 94.50 91 MET A C 1
ATOM 754 O O . MET A 1 91 ? -9.144 3.464 20.500 1.00 94.50 91 MET A O 1
ATOM 758 N N . THR A 1 92 ? -7.459 2.769 21.812 1.00 97.00 92 THR A N 1
ATOM 759 C CA . THR A 1 92 ? -6.586 3.880 21.426 1.00 97.00 92 THR A CA 1
ATOM 760 C C . THR A 1 92 ? -6.211 3.753 19.952 1.00 97.00 92 THR A C 1
ATOM 762 O O . THR A 1 92 ? -6.117 2.657 19.396 1.00 97.00 92 THR A O 1
ATOM 765 N N . LYS A 1 93 ? -5.967 4.893 19.304 1.00 94.62 93 LYS A N 1
ATOM 766 C CA . LYS A 1 93 ? -5.622 4.945 17.879 1.00 94.62 93 LYS A CA 1
ATOM 767 C C . LYS A 1 93 ? -4.425 4.053 17.527 1.00 94.62 93 LYS A C 1
ATOM 769 O O . LYS A 1 93 ? -4.433 3.421 16.474 1.00 94.62 93 LYS A O 1
ATOM 774 N N . GLU A 1 94 ? -3.419 4.015 18.399 1.00 95.38 94 GLU A N 1
ATOM 775 C CA . GLU A 1 94 ? -2.193 3.231 18.222 1.00 95.38 94 GLU A CA 1
ATOM 776 C C . GLU A 1 94 ? -2.451 1.729 18.364 1.00 95.38 94 GLU A C 1
ATOM 778 O O . GLU A 1 94 ? -2.025 0.960 17.505 1.00 95.38 94 GLU A O 1
ATOM 783 N N . ALA A 1 95 ? -3.209 1.313 19.385 1.00 96.88 95 ALA A N 1
ATOM 784 C CA . ALA A 1 95 ? -3.577 -0.089 19.575 1.00 96.88 95 ALA A CA 1
ATOM 785 C C . ALA A 1 95 ? -4.446 -0.602 18.417 1.00 96.88 95 ALA A C 1
ATOM 787 O O . ALA A 1 95 ? -4.167 -1.657 17.850 1.00 96.88 95 ALA A O 1
ATOM 788 N N . ALA A 1 96 ? -5.439 0.191 17.999 1.00 96.56 96 ALA A N 1
ATOM 789 C CA . ALA A 1 96 ? -6.279 -0.120 16.846 1.00 96.56 96 ALA A CA 1
ATOM 790 C C . ALA A 1 96 ? -5.457 -0.226 15.548 1.00 96.56 96 ALA A C 1
ATOM 792 O O . ALA A 1 96 ? -5.695 -1.116 14.734 1.00 96.56 96 ALA A O 1
ATOM 793 N N . TYR A 1 97 ? -4.466 0.653 15.359 1.00 96.19 97 TYR A N 1
ATOM 794 C CA . TYR A 1 97 ? -3.562 0.605 14.207 1.00 96.19 97 TYR A CA 1
ATOM 795 C C . TYR A 1 97 ? -2.683 -0.649 14.217 1.00 96.19 97 TYR A C 1
ATOM 797 O O . TYR A 1 97 ? -2.552 -1.315 13.190 1.00 96.19 97 TYR A O 1
ATOM 805 N N . ALA A 1 98 ? -2.100 -0.996 15.367 1.00 96.50 98 ALA A N 1
ATOM 806 C CA . ALA A 1 98 ? -1.254 -2.177 15.506 1.00 96.50 98 ALA A CA 1
ATOM 807 C C . ALA A 1 98 ? -2.043 -3.464 15.223 1.00 96.50 98 ALA A C 1
ATOM 809 O O . ALA A 1 98 ? -1.592 -4.299 14.443 1.00 96.50 98 ALA A O 1
ATOM 810 N N . GLN A 1 99 ? -3.258 -3.581 15.765 1.00 96.19 99 GLN A N 1
ATOM 811 C CA . GLN A 1 99 ? -4.122 -4.729 15.499 1.00 96.19 99 GLN A CA 1
ATOM 812 C C . GLN A 1 99 ? -4.513 -4.819 14.016 1.00 96.19 99 GLN A C 1
ATOM 814 O O . GLN A 1 99 ? -4.355 -5.870 13.394 1.00 96.19 99 GLN A O 1
ATOM 819 N N . ALA A 1 100 ? -4.975 -3.714 13.423 1.00 95.88 100 ALA A N 1
ATOM 820 C CA . ALA A 1 100 ? -5.399 -3.698 12.025 1.00 95.88 100 ALA A CA 1
ATOM 821 C C . ALA A 1 100 ? -4.241 -4.011 11.060 1.00 95.88 100 ALA A C 1
ATOM 823 O O . ALA A 1 100 ? -4.422 -4.732 10.078 1.00 95.88 100 ALA A O 1
ATOM 824 N N . THR A 1 101 ? -3.037 -3.507 11.344 1.00 95.50 101 THR A N 1
ATOM 825 C CA . THR A 1 101 ? -1.846 -3.789 10.527 1.00 95.50 101 THR A CA 1
ATOM 826 C C . THR A 1 101 ? -1.340 -5.217 10.706 1.00 95.50 101 THR A C 1
ATOM 828 O O . THR A 1 101 ? -0.939 -5.828 9.720 1.00 95.50 101 THR A O 1
ATOM 831 N N . GLN A 1 102 ? -1.418 -5.795 11.907 1.00 96.31 102 GLN A N 1
ATOM 832 C CA . GLN A 1 102 ? -1.066 -7.198 12.131 1.00 96.31 102 GLN A CA 1
ATOM 833 C C . GLN A 1 102 ? -1.958 -8.145 11.316 1.00 96.31 102 GLN A C 1
ATOM 835 O O . GLN A 1 102 ? -1.442 -9.026 10.624 1.00 96.31 102 GLN A O 1
ATOM 840 N N . GLU A 1 103 ? -3.280 -7.946 11.350 1.00 95.06 103 GLU A N 1
ATOM 841 C CA . GLU A 1 103 ? -4.219 -8.732 10.536 1.00 95.06 103 GLU A CA 1
ATOM 842 C C . GLU A 1 103 ? -3.952 -8.544 9.036 1.00 95.06 103 GLU A C 1
ATOM 844 O O . GLU A 1 103 ? -3.946 -9.508 8.266 1.00 95.06 103 GLU A O 1
ATOM 849 N N . PHE A 1 104 ? -3.643 -7.314 8.621 1.00 95.69 104 PHE A N 1
ATOM 850 C CA . PHE A 1 104 ? -3.296 -7.004 7.238 1.00 95.69 104 PHE A CA 1
ATOM 851 C C . PHE A 1 104 ? -2.017 -7.706 6.772 1.00 95.69 104 PHE A C 1
ATOM 853 O O . PHE A 1 104 ? -1.988 -8.284 5.683 1.00 95.69 104 PHE A O 1
ATOM 860 N N . TYR A 1 105 ? -0.968 -7.711 7.594 1.00 95.88 105 TYR A N 1
ATOM 861 C CA . TYR A 1 105 ? 0.278 -8.407 7.281 1.00 95.88 105 TYR A CA 1
ATOM 862 C C . TYR A 1 105 ? 0.085 -9.916 7.217 1.00 95.88 105 TYR A C 1
ATOM 864 O O . TYR A 1 105 ? 0.620 -10.552 6.309 1.00 95.88 105 TYR A O 1
ATOM 872 N N . ALA A 1 106 ? -0.711 -10.486 8.123 1.00 95.31 106 ALA A N 1
ATOM 873 C CA . ALA A 1 106 ? -1.046 -11.904 8.084 1.00 95.31 106 ALA A CA 1
ATOM 874 C C . ALA A 1 106 ? -1.772 -12.265 6.777 1.00 95.31 106 ALA A C 1
ATOM 876 O O . ALA A 1 106 ? -1.413 -13.243 6.119 1.00 95.31 106 ALA A O 1
ATOM 877 N N . PHE A 1 107 ? -2.731 -11.435 6.351 1.00 94.19 107 PHE A N 1
ATOM 878 C CA . PHE A 1 107 ? -3.436 -11.622 5.084 1.00 94.19 107 PHE A CA 1
ATOM 879 C C . PHE A 1 107 ? -2.488 -11.547 3.878 1.00 94.19 107 PHE A C 1
ATOM 881 O O . PHE A 1 107 ? -2.516 -12.418 3.011 1.00 94.19 107 PHE A O 1
ATOM 888 N N . ARG A 1 108 ? -1.602 -10.544 3.833 1.00 93.62 108 ARG A N 1
ATOM 889 C CA . ARG A 1 108 ? -0.618 -10.394 2.747 1.00 93.62 108 ARG A CA 1
ATOM 890 C C . ARG A 1 108 ? 0.383 -11.546 2.695 1.00 93.62 108 ARG A C 1
ATOM 892 O O . ARG A 1 108 ? 0.666 -12.056 1.614 1.00 93.62 108 ARG A O 1
ATOM 899 N N . ALA A 1 109 ? 0.882 -11.982 3.849 1.00 95.69 109 ALA A N 1
ATOM 900 C CA . ALA A 1 109 ? 1.786 -13.124 3.940 1.00 95.69 109 ALA A CA 1
ATOM 901 C C . ALA A 1 109 ? 1.119 -14.403 3.417 1.00 95.69 109 ALA A C 1
ATOM 903 O O . ALA A 1 109 ? 1.739 -15.160 2.669 1.00 95.69 109 ALA A O 1
ATOM 904 N N . ARG A 1 110 ? -0.159 -14.606 3.757 1.00 94.62 110 ARG A N 1
ATOM 905 C CA . ARG A 1 110 ? -0.963 -15.716 3.248 1.00 94.62 110 ARG A CA 1
ATOM 906 C C . ARG A 1 110 ? -1.143 -15.642 1.732 1.00 94.62 110 ARG A C 1
ATOM 908 O O . ARG A 1 110 ? -0.857 -16.624 1.058 1.00 94.62 110 ARG A O 1
ATOM 915 N N . GLU A 1 111 ? -1.536 -14.490 1.192 1.00 93.50 111 GLU A N 1
ATOM 916 C CA . GLU A 1 111 ? -1.720 -14.287 -0.255 1.00 93.50 111 GLU A CA 1
ATOM 917 C C . GLU A 1 111 ? -0.430 -14.593 -1.043 1.00 93.50 111 GLU A C 1
ATOM 919 O O . GLU A 1 111 ? -0.451 -15.253 -2.086 1.00 93.50 111 GLU A O 1
ATOM 924 N N . ASP A 1 112 ? 0.721 -14.144 -0.537 1.00 94.69 112 ASP A N 1
ATOM 925 C CA . ASP A 1 112 ? 2.012 -14.398 -1.172 1.00 94.69 112 ASP A CA 1
ATOM 926 C C . ASP A 1 112 ? 2.457 -15.862 -1.043 1.00 94.69 112 ASP A C 1
ATOM 928 O O . ASP A 1 112 ? 3.062 -16.395 -1.978 1.00 94.69 112 ASP A O 1
ATOM 932 N N . ALA A 1 113 ? 2.155 -16.524 0.078 1.00 97.44 113 ALA A N 1
ATOM 933 C CA . ALA A 1 113 ? 2.396 -17.954 0.251 1.00 97.44 113 ALA A CA 1
ATOM 934 C C . ALA A 1 113 ? 1.538 -18.779 -0.717 1.00 97.44 113 ALA A C 1
ATOM 936 O O . ALA A 1 113 ? 2.083 -19.583 -1.469 1.00 97.44 113 ALA A O 1
ATOM 937 N N . GLU A 1 114 ? 0.232 -18.511 -0.783 1.00 96.06 114 GLU A N 1
ATOM 938 C CA . GLU A 1 114 ? -0.704 -19.165 -1.705 1.00 96.06 114 GLU A CA 1
ATOM 939 C C . GLU A 1 114 ? -0.254 -18.993 -3.160 1.00 96.06 114 GLU A C 1
ATOM 941 O O . GLU A 1 114 ? -0.154 -19.967 -3.908 1.00 96.06 114 GLU A O 1
ATOM 946 N N . ARG A 1 115 ? 0.128 -17.770 -3.556 1.00 93.25 115 ARG A N 1
ATOM 947 C CA . ARG A 1 115 ? 0.660 -17.503 -4.899 1.00 93.25 115 ARG A CA 1
ATOM 948 C C . ARG A 1 115 ? 1.928 -18.310 -5.181 1.00 93.25 115 ARG A C 1
ATOM 950 O O . ARG A 1 115 ? 2.079 -18.821 -6.289 1.00 93.25 115 ARG A O 1
ATOM 957 N N . LYS A 1 116 ? 2.863 -18.399 -4.231 1.00 94.56 116 LYS A N 1
ATOM 958 C CA . LYS A 1 116 ? 4.118 -19.151 -4.409 1.00 94.56 116 LYS A CA 1
ATOM 959 C C . LYS A 1 116 ? 3.860 -20.649 -4.526 1.00 94.56 116 LYS A C 1
ATOM 961 O O . LYS A 1 116 ? 4.380 -21.257 -5.459 1.00 94.56 116 LYS A O 1
ATOM 966 N N . THR A 1 117 ? 3.048 -21.212 -3.636 1.00 97.38 117 THR A N 1
ATOM 967 C CA . THR A 1 117 ? 2.684 -22.633 -3.649 1.00 97.38 117 THR A CA 1
ATOM 968 C C . THR A 1 117 ? 1.991 -22.999 -4.956 1.00 97.38 117 THR A C 1
ATOM 970 O O . THR A 1 117 ? 2.462 -23.890 -5.655 1.00 97.38 117 THR A O 1
ATOM 973 N N . ALA A 1 118 ? 0.993 -22.220 -5.388 1.00 95.12 118 ALA A N 1
ATOM 974 C CA . ALA A 1 118 ? 0.306 -22.453 -6.659 1.00 95.12 118 ALA A CA 1
ATOM 975 C C . ALA A 1 118 ? 1.265 -22.430 -7.866 1.00 95.12 118 ALA A C 1
ATOM 977 O O . ALA A 1 118 ? 1.137 -23.226 -8.795 1.00 95.12 118 ALA A O 1
ATOM 978 N N . GLN A 1 119 ? 2.270 -21.543 -7.864 1.00 92.19 119 GLN A N 1
ATOM 979 C CA . GLN A 1 119 ? 3.294 -21.526 -8.915 1.00 92.19 119 GLN A CA 1
ATOM 980 C C . GLN A 1 119 ? 4.203 -22.757 -8.877 1.00 92.19 119 GLN A C 1
ATOM 982 O O . GLN A 1 119 ? 4.600 -23.248 -9.934 1.00 92.19 119 GLN A O 1
ATOM 987 N N . GLN A 1 120 ? 4.576 -23.221 -7.685 1.00 94.25 120 GLN A N 1
ATOM 988 C CA . GLN A 1 120 ? 5.412 -24.408 -7.514 1.00 94.25 120 GLN A CA 1
ATOM 989 C C . GLN A 1 120 ? 4.673 -25.666 -7.965 1.00 94.25 120 GLN A C 1
ATOM 991 O O . GLN A 1 120 ? 5.215 -26.426 -8.763 1.00 94.25 120 GLN A O 1
ATOM 996 N N . GLU A 1 121 ? 3.426 -25.834 -7.534 1.00 96.31 121 GLU A N 1
ATOM 997 C CA . GLU A 1 121 ? 2.564 -26.946 -7.932 1.00 96.31 121 GLU A CA 1
ATOM 998 C C . GLU A 1 121 ? 2.348 -26.958 -9.445 1.00 96.31 121 GLU A C 1
ATOM 1000 O O . GLU A 1 121 ? 2.595 -27.971 -10.094 1.00 96.31 121 GLU A O 1
ATOM 1005 N N . ALA A 1 122 ? 1.995 -25.816 -10.044 1.00 93.69 122 ALA A N 1
ATOM 1006 C CA . ALA A 1 122 ? 1.815 -25.722 -11.490 1.00 93.69 122 ALA A CA 1
ATOM 1007 C C . ALA A 1 122 ? 3.076 -26.160 -12.255 1.00 93.69 122 ALA A C 1
ATOM 1009 O O . ALA A 1 122 ? 2.987 -26.913 -13.223 1.00 93.69 122 ALA A O 1
ATOM 1010 N N . ARG A 1 123 ? 4.264 -25.737 -11.801 1.00 90.56 123 ARG A N 1
ATOM 1011 C CA . ARG A 1 123 ? 5.543 -26.157 -12.397 1.00 90.56 123 ARG A CA 1
ATOM 1012 C C . ARG A 1 123 ? 5.801 -27.648 -12.221 1.00 90.56 123 ARG A C 1
ATOM 1014 O O . ARG A 1 123 ? 6.273 -28.279 -13.162 1.00 90.56 123 ARG A O 1
ATOM 1021 N N . PHE A 1 124 ? 5.500 -28.191 -11.044 1.00 94.44 124 PHE A N 1
ATOM 1022 C CA . PHE A 1 124 ? 5.661 -29.611 -10.749 1.00 94.44 124 PHE A CA 1
ATOM 1023 C C . PHE A 1 124 ? 4.806 -30.477 -11.685 1.00 94.44 124 PHE A C 1
ATOM 1025 O O . PHE A 1 124 ? 5.305 -31.447 -12.245 1.00 94.44 124 PHE A O 1
ATOM 1032 N N . TYR A 1 125 ? 3.567 -30.062 -11.960 1.00 95.88 125 TYR A N 1
ATOM 1033 C CA . TYR A 1 125 ? 2.675 -30.726 -12.918 1.00 95.88 125 TYR A CA 1
ATOM 1034 C C . TYR A 1 125 ? 2.963 -30.388 -14.396 1.00 95.88 125 TYR A C 1
ATOM 1036 O O . TYR A 1 125 ? 2.175 -30.726 -15.277 1.00 95.88 125 TYR A O 1
ATOM 1044 N N . GLY A 1 126 ? 4.088 -29.732 -14.697 1.00 92.38 126 GLY A N 1
ATOM 1045 C CA . GLY A 1 126 ? 4.545 -29.487 -16.068 1.00 92.38 126 GLY A CA 1
ATOM 1046 C C . GLY A 1 126 ? 3.956 -28.249 -16.750 1.00 92.38 126 GLY A C 1
ATOM 1047 O O . GLY A 1 126 ? 4.170 -28.057 -17.951 1.00 92.38 126 GLY A O 1
ATOM 1048 N N . ALA A 1 127 ? 3.254 -27.370 -16.026 1.00 91.31 127 ALA A N 1
ATOM 1049 C CA . ALA A 1 127 ? 2.769 -26.118 -16.596 1.00 91.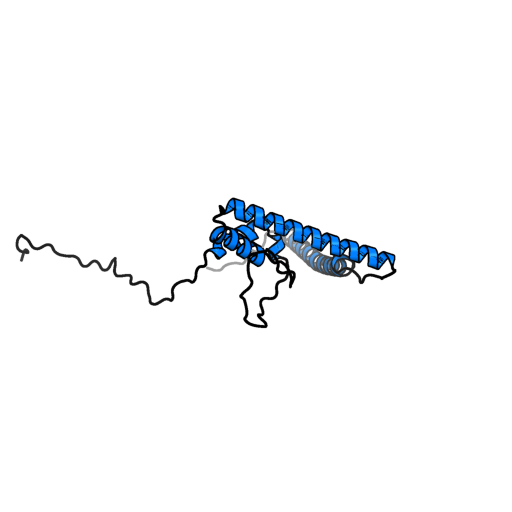31 127 ALA A CA 1
ATOM 1050 C C . ALA A 1 127 ? 3.945 -25.197 -16.963 1.00 91.31 127 ALA A C 1
ATOM 1052 O O . ALA A 1 127 ? 4.743 -24.778 -16.116 1.00 91.31 127 ALA A O 1
ATOM 1053 N N . ARG A 1 128 ? 4.034 -24.830 -18.245 1.00 83.44 128 ARG A N 1
ATOM 1054 C CA . ARG A 1 128 ? 4.982 -23.819 -18.726 1.00 83.44 128 ARG A CA 1
ATOM 1055 C C . ARG A 1 128 ? 4.404 -22.436 -18.467 1.00 83.44 128 ARG A C 1
ATOM 1057 O O . ARG A 1 128 ? 3.417 -22.039 -19.078 1.00 83.44 128 ARG A O 1
ATOM 1064 N N . MET A 1 129 ? 5.015 -21.703 -17.543 1.00 73.75 129 MET A N 1
ATOM 1065 C CA . MET A 1 129 ? 4.596 -20.334 -17.256 1.00 73.75 129 MET A CA 1
ATOM 1066 C C . MET A 1 129 ? 4.925 -19.425 -18.446 1.00 73.75 129 MET A C 1
ATOM 1068 O O . MET A 1 129 ? 6.010 -19.525 -19.017 1.00 73.75 129 MET A O 1
ATOM 1072 N N . LEU A 1 130 ? 4.010 -18.515 -18.784 1.00 72.81 130 LEU A N 1
ATOM 1073 C CA . LEU A 1 130 ? 4.274 -17.427 -19.728 1.00 72.81 130 LEU A CA 1
ATOM 1074 C C . LEU A 1 130 ? 5.466 -16.580 -19.248 1.00 72.81 130 LEU A C 1
ATOM 1076 O O . LEU A 1 130 ? 5.715 -16.476 -18.040 1.00 72.81 130 LEU A O 1
ATOM 1080 N N . GLU A 1 131 ? 6.188 -15.961 -20.188 1.00 65.88 131 GLU A N 1
ATOM 1081 C CA . GLU A 1 131 ? 7.289 -15.047 -19.870 1.00 65.88 131 GLU A CA 1
ATOM 1082 C C . GLU A 1 131 ? 6.813 -13.991 -18.864 1.00 65.88 131 GLU A C 1
ATOM 1084 O O . GLU A 1 131 ? 5.847 -13.258 -19.100 1.00 65.88 131 GLU A O 1
ATOM 1089 N N . LYS A 1 132 ? 7.479 -13.915 -17.706 1.00 68.69 132 LYS A N 1
ATOM 1090 C CA . LYS A 1 132 ? 7.130 -12.923 -16.686 1.00 68.69 132 LYS A CA 1
ATOM 1091 C C . LYS A 1 132 ? 7.352 -11.523 -17.268 1.00 68.69 132 LYS A C 1
ATOM 1093 O O . LYS A 1 132 ? 8.367 -11.312 -17.934 1.00 68.69 132 LYS A O 1
ATOM 1098 N N . PRO A 1 133 ? 6.501 -10.532 -16.965 1.00 58.47 133 PRO A N 1
ATOM 1099 C CA . PRO A 1 133 ? 6.683 -9.171 -17.468 1.00 58.47 133 PRO A CA 1
ATOM 1100 C C . PRO A 1 133 ? 8.066 -8.604 -17.109 1.00 58.47 133 PRO A C 1
ATOM 1102 O O . PRO A 1 133 ? 8.690 -7.965 -17.945 1.00 58.47 133 PRO A O 1
ATOM 1105 N N . PHE A 1 134 ? 8.599 -8.939 -15.929 1.00 61.62 134 PHE A N 1
ATOM 1106 C CA . PHE A 1 134 ? 9.931 -8.524 -15.469 1.00 61.62 134 PHE A CA 1
ATOM 1107 C C . PHE A 1 134 ? 11.108 -9.323 -16.074 1.00 61.62 134 PHE A C 1
ATOM 1109 O O . PHE A 1 134 ? 12.245 -9.121 -15.680 1.00 61.62 134 PHE A O 1
ATOM 1116 N N . SER A 1 135 ? 10.861 -10.274 -16.981 1.00 68.06 135 SER A N 1
ATOM 1117 C CA . SER A 1 135 ? 11.922 -11.125 -17.542 1.00 68.06 135 SER A CA 1
ATOM 1118 C C . SER A 1 135 ? 12.438 -10.583 -18.877 1.00 68.06 135 SER A C 1
ATOM 1120 O O . SER A 1 135 ? 13.273 -9.692 -18.888 1.00 68.06 135 SER A O 1
ATOM 1122 N N . ALA A 1 136 ? 11.936 -11.053 -20.015 1.00 80.25 136 ALA A N 1
ATOM 1123 C CA . ALA A 1 136 ? 12.491 -10.664 -21.313 1.00 80.25 136 ALA A CA 1
ATOM 1124 C C . ALA A 1 136 ? 11.952 -9.322 -21.836 1.00 80.25 136 ALA A C 1
ATOM 1126 O O . ALA A 1 136 ? 12.677 -8.543 -22.452 1.00 80.25 136 ALA A O 1
ATOM 1127 N N . ARG A 1 137 ? 10.664 -9.035 -21.608 1.00 83.38 137 ARG A N 1
ATOM 1128 C CA . ARG A 1 137 ? 10.007 -7.863 -22.202 1.00 83.38 137 ARG A CA 1
ATOM 1129 C C . ARG A 1 137 ? 10.523 -6.544 -21.631 1.00 83.38 137 ARG A C 1
ATOM 1131 O O . ARG A 1 137 ? 10.787 -5.638 -22.413 1.00 83.38 137 ARG A O 1
ATOM 1138 N N . MET A 1 138 ? 10.655 -6.430 -20.308 1.00 86.88 138 MET A N 1
ATOM 1139 C CA . MET A 1 138 ? 11.158 -5.199 -19.681 1.00 86.88 138 MET A CA 1
ATOM 1140 C C . MET A 1 138 ? 12.623 -4.941 -20.041 1.00 86.88 138 MET A C 1
ATOM 1142 O O . MET A 1 138 ? 12.917 -3.839 -20.485 1.00 86.88 138 MET A O 1
ATOM 1146 N N . LEU A 1 139 ? 13.492 -5.962 -20.011 1.00 89.38 139 LEU A N 1
ATOM 1147 C CA . LEU A 1 139 ? 14.892 -5.826 -20.443 1.00 89.38 139 LEU A CA 1
ATOM 1148 C C . LEU A 1 139 ? 15.009 -5.306 -21.883 1.00 89.38 139 LEU A C 1
ATOM 1150 O O . LEU A 1 139 ? 15.788 -4.400 -22.152 1.00 89.38 139 LEU A O 1
ATOM 1154 N N . ARG A 1 140 ? 14.177 -5.805 -22.807 1.00 89.75 140 ARG A N 1
ATOM 1155 C CA . ARG A 1 140 ? 14.140 -5.304 -24.194 1.00 89.75 140 ARG A CA 1
ATOM 1156 C C . ARG A 1 140 ? 13.700 -3.841 -24.289 1.00 89.75 140 ARG A C 1
ATOM 1158 O O . ARG A 1 140 ? 14.171 -3.112 -25.159 1.00 89.75 140 ARG A O 1
ATOM 1165 N N . LEU A 1 141 ? 12.758 -3.414 -23.445 1.00 92.56 141 LEU A N 1
ATOM 1166 C CA . LEU A 1 141 ? 12.318 -2.016 -23.401 1.00 92.56 141 LEU A CA 1
ATOM 1167 C C . LEU A 1 141 ? 13.418 -1.115 -22.831 1.00 92.56 141 LEU A C 1
ATOM 1169 O O . LEU A 1 141 ? 13.672 -0.054 -23.394 1.00 92.56 141 LEU A O 1
ATOM 1173 N N . GLU A 1 142 ? 14.091 -1.557 -21.771 1.00 93.81 142 GLU A N 1
ATOM 1174 C CA . GLU A 1 142 ? 15.228 -0.855 -21.175 1.00 93.81 142 GLU A CA 1
ATOM 1175 C C . GLU A 1 142 ? 16.375 -0.717 -22.174 1.00 93.81 142 GLU A C 1
ATOM 1177 O O . GLU A 1 142 ? 16.837 0.392 -22.419 1.00 93.81 142 GLU A O 1
ATOM 1182 N N . GLU A 1 143 ? 16.774 -1.807 -22.829 1.00 95.12 143 GLU A N 1
ATOM 1183 C CA . GLU A 1 143 ? 17.829 -1.806 -23.846 1.00 95.12 143 GLU A CA 1
ATOM 1184 C C . GLU A 1 143 ? 17.513 -0.835 -24.992 1.00 95.12 143 GLU A C 1
ATOM 1186 O O . GLU A 1 143 ? 18.369 -0.054 -25.421 1.00 95.12 143 GLU A O 1
ATOM 1191 N N . ARG A 1 144 ? 16.253 -0.813 -25.445 1.00 95.56 144 ARG A N 1
ATOM 1192 C CA . ARG A 1 144 ? 15.788 0.125 -26.472 1.00 95.56 144 ARG A CA 1
ATOM 1193 C C . ARG A 1 144 ? 15.944 1.582 -26.034 1.00 95.56 144 ARG A C 1
ATOM 1195 O O . ARG A 1 144 ? 16.385 2.406 -26.838 1.00 95.56 144 ARG A O 1
ATOM 1202 N N . GLU A 1 145 ? 15.564 1.916 -24.804 1.00 96.00 145 GLU A N 1
ATOM 1203 C CA . GLU A 1 145 ? 15.657 3.289 -24.294 1.00 96.00 145 GLU A CA 1
ATOM 1204 C C . GLU A 1 145 ? 17.097 3.693 -23.948 1.00 96.00 145 GLU A C 1
ATOM 1206 O O . GLU A 1 145 ? 17.508 4.822 -24.229 1.00 96.00 145 GLU A O 1
ATOM 1211 N N . ILE A 1 146 ? 17.914 2.762 -23.451 1.00 96.31 146 ILE A N 1
ATOM 1212 C CA . ILE A 1 146 ? 19.358 2.959 -23.281 1.00 96.31 146 ILE A CA 1
ATOM 1213 C C . ILE A 1 146 ? 19.973 3.308 -24.636 1.00 96.31 146 ILE A C 1
ATOM 1215 O O . ILE A 1 146 ? 20.594 4.356 -24.770 1.00 96.31 146 ILE A O 1
ATOM 1219 N N . HIS A 1 147 ? 19.716 2.521 -25.680 1.00 96.12 147 HIS A N 1
ATOM 1220 C CA . HIS A 1 147 ? 20.258 2.790 -27.012 1.00 96.12 147 HIS A CA 1
ATOM 1221 C C . HIS A 1 147 ? 19.802 4.136 -27.606 1.00 96.12 147 HIS A C 1
ATOM 1223 O O . HIS A 1 147 ? 20.539 4.784 -28.351 1.00 96.12 147 HIS A O 1
ATOM 1229 N N . ARG A 1 148 ? 18.577 4.579 -27.300 1.00 96.06 148 ARG A N 1
ATOM 1230 C CA . ARG A 1 148 ? 18.084 5.908 -27.700 1.00 96.06 148 ARG A CA 1
ATOM 1231 C C . ARG A 1 148 ? 18.816 7.021 -26.960 1.00 96.06 148 ARG A C 1
ATOM 1233 O O . ARG A 1 148 ? 19.280 7.969 -27.590 1.00 96.06 148 ARG A O 1
ATOM 1240 N N . SER A 1 149 ? 18.925 6.899 -25.642 1.00 95.75 149 SER A N 1
ATOM 1241 C CA . SER A 1 149 ? 19.560 7.910 -24.796 1.00 95.75 149 SER A CA 1
ATOM 1242 C C . SER A 1 149 ? 21.066 8.024 -25.042 1.00 95.75 149 SER A C 1
ATOM 1244 O O . SER A 1 149 ? 21.568 9.143 -25.117 1.00 95.75 149 SER A O 1
ATOM 1246 N N . THR A 1 150 ? 21.786 6.919 -25.273 1.00 96.94 150 THR A N 1
ATOM 1247 C CA . THR A 1 150 ? 23.231 6.950 -25.572 1.00 96.94 150 THR A CA 1
ATOM 1248 C C . THR A 1 150 ? 23.555 7.778 -26.809 1.00 96.94 150 THR A C 1
ATOM 1250 O O . THR A 1 150 ? 24.501 8.560 -26.776 1.00 96.94 150 THR A O 1
ATOM 1253 N N . LYS A 1 151 ? 22.740 7.700 -27.869 1.00 95.94 151 LYS A N 1
ATOM 1254 C CA . LYS A 1 151 ? 22.901 8.552 -29.063 1.00 95.94 151 LYS A CA 1
ATOM 1255 C C . LYS A 1 151 ? 22.814 10.038 -28.726 1.00 95.94 151 LYS A C 1
ATOM 1257 O O . LYS A 1 151 ? 23.617 10.823 -29.219 1.00 95.94 151 LYS A O 1
ATOM 1262 N N . VAL A 1 152 ? 21.869 10.415 -27.863 1.00 95.44 152 VAL A N 1
ATOM 1263 C CA . VAL A 1 152 ? 21.700 11.804 -27.410 1.00 95.44 152 VAL A CA 1
ATOM 1264 C C . VAL A 1 152 ? 22.887 12.251 -26.556 1.00 95.44 152 VAL A C 1
ATOM 1266 O O . VAL A 1 152 ? 23.363 13.371 -26.722 1.00 95.44 152 VAL A O 1
ATOM 1269 N N . PHE A 1 153 ? 23.389 11.391 -25.666 1.00 95.81 153 PHE A N 1
ATOM 1270 C CA . PHE A 1 153 ? 24.571 11.701 -24.856 1.00 95.81 153 PHE A CA 1
ATOM 1271 C C . PHE A 1 153 ? 25.823 11.891 -25.712 1.00 95.81 153 PHE A C 1
ATOM 1273 O O . PHE A 1 153 ? 26.549 12.856 -25.498 1.00 95.81 153 PHE A O 1
ATOM 1280 N N . ILE A 1 154 ? 26.041 11.025 -26.706 1.00 96.94 154 ILE A N 1
ATOM 1281 C CA . ILE A 1 154 ? 27.165 11.144 -27.642 1.00 96.94 154 ILE A CA 1
ATOM 1282 C C . ILE A 1 154 ? 27.066 12.456 -28.427 1.00 96.94 154 ILE A C 1
ATOM 1284 O O . ILE A 1 154 ? 28.040 13.200 -28.478 1.00 96.94 154 ILE A O 1
ATOM 1288 N N . ALA A 1 155 ? 25.889 12.775 -28.976 1.00 95.50 155 ALA A N 1
ATOM 1289 C CA . ALA A 1 155 ? 25.677 14.023 -29.709 1.00 95.50 155 ALA A CA 1
ATOM 1290 C C . ALA A 1 155 ? 25.955 15.259 -28.833 1.00 95.50 155 ALA A C 1
ATOM 1292 O O . ALA A 1 155 ? 26.691 16.155 -29.237 1.00 95.50 155 ALA A O 1
ATOM 1293 N N . ARG A 1 156 ? 25.449 15.282 -27.592 1.00 95.19 156 ARG A N 1
ATOM 1294 C CA . ARG A 1 156 ? 25.719 16.375 -26.640 1.00 95.19 156 ARG A CA 1
ATOM 1295 C C . ARG A 1 156 ? 27.195 16.484 -26.260 1.00 95.19 156 ARG A C 1
ATOM 1297 O O . ARG A 1 156 ? 27.696 17.595 -26.133 1.00 95.19 156 ARG A O 1
ATOM 1304 N N . ALA A 1 157 ? 27.885 15.359 -26.075 1.00 95.06 157 ALA A N 1
ATOM 1305 C CA . ALA A 1 157 ? 29.314 15.355 -25.771 1.00 95.06 157 ALA A CA 1
ATOM 1306 C C . ALA A 1 157 ? 30.132 15.939 -26.935 1.00 95.06 157 ALA A C 1
ATOM 1308 O O . ALA A 1 157 ? 31.037 16.737 -26.708 1.00 95.06 157 ALA A O 1
ATOM 1309 N N . GLN A 1 158 ? 29.767 15.610 -28.178 1.00 93.38 158 GLN A N 1
ATOM 1310 C CA . GLN A 1 158 ? 30.377 16.199 -29.373 1.00 93.38 158 GLN A CA 1
ATOM 1311 C C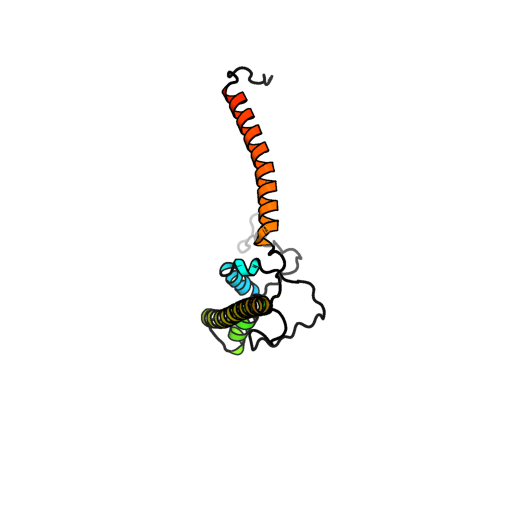 . GLN A 1 158 ? 30.126 17.711 -29.450 1.00 93.38 158 GLN A C 1
ATOM 1313 O O . GLN A 1 158 ? 31.059 18.474 -29.686 1.00 93.38 158 GLN A O 1
ATOM 1318 N N . GLU A 1 159 ? 28.897 18.169 -29.195 1.00 90.62 159 GLU A N 1
ATOM 1319 C CA . GLU A 1 159 ? 28.574 19.603 -29.146 1.00 90.62 159 GLU A CA 1
ATOM 1320 C C . GLU A 1 159 ? 29.385 20.352 -28.079 1.00 90.62 159 GLU A C 1
ATOM 1322 O O . GLU A 1 159 ? 29.845 21.466 -28.329 1.00 90.62 159 GLU A O 1
ATOM 1327 N N . GLN A 1 160 ? 29.572 19.758 -26.896 1.00 89.12 160 GLN A N 1
ATOM 1328 C CA . GLN A 1 160 ? 30.390 20.340 -25.828 1.00 89.12 160 GLN A CA 1
ATOM 1329 C C . GLN A 1 160 ? 31.857 20.457 -26.245 1.00 89.12 160 GLN A C 1
ATOM 1331 O O . GLN A 1 160 ? 32.426 21.538 -26.128 1.00 89.12 160 GLN A O 1
ATOM 1336 N N . GLN A 1 161 ? 32.430 19.401 -26.828 1.00 90.38 161 GLN A N 1
ATOM 1337 C CA . GLN A 1 161 ? 33.799 19.433 -27.351 1.00 90.38 161 GLN A CA 1
ATOM 1338 C C . GLN A 1 161 ? 33.979 20.507 -28.434 1.00 90.38 161 GLN A C 1
ATOM 1340 O O . GLN A 1 161 ? 34.976 21.226 -28.430 1.00 90.38 161 GLN A O 1
ATOM 1345 N N . ILE A 1 162 ? 33.007 20.667 -29.340 1.00 87.62 162 ILE A N 1
ATOM 1346 C CA . ILE A 1 162 ? 33.034 21.721 -30.369 1.00 87.62 162 ILE A CA 1
ATOM 1347 C C . ILE A 1 162 ? 32.994 23.114 -29.728 1.00 87.62 162 ILE A C 1
ATOM 1349 O O . ILE A 1 162 ? 33.716 24.005 -30.162 1.00 87.62 162 ILE A O 1
ATOM 1353 N N . ARG A 1 163 ? 32.178 23.316 -28.686 1.00 82.75 163 ARG A N 1
ATOM 1354 C CA . ARG A 1 163 ? 32.106 24.598 -27.965 1.00 82.75 163 ARG A CA 1
ATOM 1355 C C . ARG A 1 163 ? 33.395 24.931 -27.221 1.00 82.75 163 ARG A C 1
ATOM 1357 O O . ARG A 1 163 ? 33.785 26.087 -27.223 1.00 82.75 163 ARG A O 1
ATOM 1364 N N . GLU A 1 164 ? 34.030 23.945 -26.594 1.00 84.50 164 GLU A N 1
ATOM 1365 C CA . GLU A 1 164 ? 35.287 24.127 -25.855 1.00 84.50 164 GLU A CA 1
ATOM 1366 C C . GLU A 1 164 ? 36.483 24.381 -26.782 1.00 84.50 164 GLU A C 1
ATOM 1368 O O . GLU A 1 164 ? 37.398 25.119 -26.431 1.00 84.50 164 GLU A O 1
ATOM 1373 N N . THR A 1 165 ? 36.483 23.768 -27.968 1.00 82.31 165 THR A N 1
ATOM 1374 C CA . THR A 1 165 ? 37.547 23.941 -28.971 1.00 82.31 165 THR A CA 1
ATOM 1375 C C . THR A 1 165 ? 37.348 25.166 -29.860 1.00 82.31 165 THR A C 1
ATOM 1377 O O . THR A 1 165 ? 38.309 25.637 -30.471 1.00 82.31 165 THR A O 1
ATOM 1380 N N . ALA A 1 166 ? 36.129 25.707 -29.935 1.00 79.44 166 ALA A N 1
ATOM 1381 C CA . ALA A 1 166 ? 35.869 26.970 -30.605 1.00 79.44 166 ALA A CA 1
ATOM 1382 C C . ALA A 1 166 ? 36.524 28.117 -29.810 1.00 79.44 166 ALA A C 1
ATOM 1384 O O . ALA A 1 166 ? 36.204 28.300 -28.636 1.00 79.44 166 ALA A O 1
ATOM 1385 N N . PRO A 1 167 ? 37.432 28.908 -30.409 1.00 64.69 167 PRO A N 1
ATOM 1386 C CA . PRO A 1 167 ? 38.031 30.040 -29.713 1.00 64.69 167 PRO A CA 1
ATOM 1387 C C . PRO A 1 167 ? 36.955 31.081 -29.365 1.00 64.69 167 PRO A C 1
ATOM 1389 O O . PRO A 1 167 ? 36.113 31.399 -30.207 1.00 64.69 167 PRO A O 1
ATOM 1392 N N . ASP A 1 168 ? 37.001 31.616 -28.138 1.00 59.56 168 ASP A N 1
ATOM 1393 C CA . ASP A 1 168 ? 36.147 32.702 -27.623 1.00 59.56 168 ASP A CA 1
ATOM 1394 C C . ASP A 1 168 ? 36.189 33.916 -28.567 1.00 59.56 168 ASP A C 1
ATOM 1396 O O . ASP A 1 168 ? 37.051 34.791 -28.479 1.00 59.56 168 ASP A O 1
ATOM 1400 N N . GLY A 1 169 ? 35.282 33.959 -29.537 1.00 54.81 169 GLY A N 1
ATOM 1401 C CA . GLY A 1 169 ? 35.411 34.903 -30.636 1.00 54.81 169 GLY A CA 1
ATOM 1402 C C . GLY A 1 169 ? 34.162 34.996 -31.480 1.00 54.81 169 GLY A C 1
ATOM 1403 O O . GLY A 1 169 ? 34.242 34.760 -32.675 1.00 54.81 169 GLY A O 1
ATOM 1404 N N . LEU A 1 170 ? 33.023 35.313 -30.855 1.00 55.03 170 LEU A N 1
ATOM 1405 C CA . LEU A 1 170 ? 31.897 36.061 -31.439 1.00 55.03 170 LEU A CA 1
ATOM 1406 C C . LEU A 1 170 ? 30.794 36.198 -30.377 1.00 55.03 170 LEU A C 1
ATOM 1408 O O . LEU A 1 170 ? 29.831 35.434 -30.341 1.00 55.03 170 LEU A O 1
ATOM 1412 N N . GLN A 1 171 ? 30.918 37.200 -29.501 1.00 51.47 171 GLN A N 1
ATOM 1413 C CA . GLN A 1 171 ? 29.741 37.691 -28.782 1.00 51.47 171 GLN A CA 1
ATOM 1414 C C . GLN A 1 171 ? 28.788 38.317 -29.815 1.00 51.47 171 GLN A C 1
ATOM 1416 O O . GLN A 1 171 ? 29.237 39.144 -30.617 1.00 51.47 171 GLN A O 1
ATOM 1421 N N . PRO A 1 172 ? 27.491 37.958 -29.843 1.00 49.91 172 PRO A N 1
ATOM 1422 C CA . PRO A 1 172 ? 26.546 38.634 -30.715 1.00 49.91 172 PRO A CA 1
ATOM 1423 C C . PRO A 1 172 ? 26.457 40.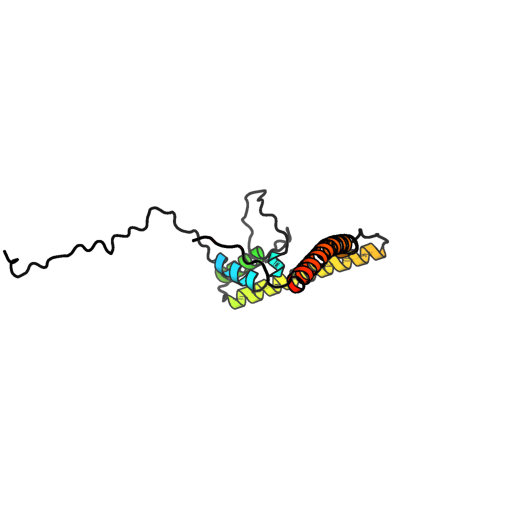096 -30.273 1.00 49.91 172 PRO A C 1
ATOM 1425 O O . PRO A 1 172 ? 26.097 40.391 -29.136 1.00 49.91 172 PRO A O 1
ATOM 1428 N N . ASN A 1 173 ? 26.824 41.005 -31.176 1.00 51.56 173 ASN A N 1
ATOM 1429 C CA . ASN A 1 173 ? 26.714 42.451 -31.004 1.00 51.56 173 ASN A CA 1
ATOM 1430 C C . ASN A 1 173 ? 25.254 42.817 -30.673 1.00 51.56 173 ASN A C 1
ATOM 1432 O O . ASN A 1 173 ? 24.429 42.995 -31.572 1.00 51.56 173 ASN A O 1
ATOM 1436 N N . VAL A 1 174 ? 24.923 42.923 -29.384 1.00 55.06 174 VAL A N 1
ATOM 1437 C CA . VAL A 1 174 ? 23.672 43.527 -28.920 1.00 55.06 174 VAL A CA 1
ATOM 1438 C C . VAL A 1 174 ? 23.825 45.030 -29.131 1.00 55.06 174 VAL A C 1
ATOM 1440 O O . VAL A 1 174 ? 24.457 45.729 -28.339 1.00 55.06 174 VAL A O 1
ATOM 1443 N N . ARG A 1 175 ? 23.314 45.515 -30.266 1.00 49.69 175 ARG A N 1
ATOM 1444 C CA . ARG A 1 175 ? 23.225 46.948 -30.558 1.00 49.69 175 ARG A CA 1
ATOM 1445 C C . ARG A 1 175 ? 22.262 47.586 -29.550 1.00 49.69 175 ARG A C 1
ATOM 1447 O O . ARG A 1 175 ? 21.153 47.087 -29.377 1.00 49.69 175 ARG A O 1
ATOM 1454 N N . LYS A 1 176 ? 22.747 48.631 -28.873 1.00 47.72 176 LYS A N 1
ATOM 1455 C CA . LYS A 1 176 ? 21.962 49.519 -28.004 1.00 47.72 176 LYS A CA 1
ATOM 1456 C C . LYS A 1 176 ? 20.903 50.272 -28.798 1.00 47.72 176 LYS A C 1
ATOM 1458 O O . LYS A 1 176 ? 21.186 50.575 -29.980 1.00 47.72 176 LYS A O 1
#

Organism: NCBI:txid2761395

Foldseek 3Di:
DDDDPPDDDPPPPVPPVPDVPPDDDDDDDPLVVVVVVLCVVVVVLVVDDDDPDDDPPDPPDDLCDLDPPPDDRHVVSLSSVLVCCCPVVVDDSVVSNVVSVVSVVVVVVVVVVVVVVVVVVCVVVPNDDDADCPHDVVVVVVVVVVVVVVVVVVVVVVVVVVVVPPPPDDDDPPDD

Secondary structure (DSSP, 8-state):
-PPPTT-------GGG-----S-PPPP--THHHHHHHHHHH-HHHHTS------SS------TTSS--SSS---HHHHHHHHHHHHHTS---HHHHHHHHHHHHHHHHHHHHHHHHHHHHHHHHTT--PPPPTTTHHHHHHHHHHHHHHHHHHHHHHHHHHHHHHS-S--------

Radius of gyration: 32.37 Å; chains: 1; bounding box: 62×103×58 Å